Protein AF-A0A102KHX8-F1 (afdb_monomer_lite)

Structure (mmCIF, N/CA/C/O backbone):
data_AF-A0A102KHX8-F1
#
_entry.id   AF-A0A102KHX8-F1
#
loop_
_atom_site.group_PDB
_atom_site.id
_atom_site.type_symbol
_atom_site.label_atom_id
_atom_site.label_alt_id
_atom_site.label_comp_id
_atom_site.label_asym_id
_atom_site.label_entity_id
_atom_site.label_seq_id
_atom_site.pdbx_PDB_ins_code
_atom_site.Cartn_x
_atom_site.Cartn_y
_atom_site.Cartn_z
_atom_site.occupancy
_atom_site.B_iso_or_equiv
_atom_site.auth_seq_id
_atom_site.auth_comp_id
_atom_site.auth_asym_id
_atom_site.auth_atom_id
_atom_site.pdbx_PDB_model_num
ATOM 1 N N . MET A 1 1 ? -1.516 6.566 -12.265 1.00 74.81 1 MET A N 1
ATOM 2 C CA . MET A 1 1 ? -2.035 5.239 -11.870 1.00 74.81 1 MET A CA 1
ATOM 3 C C . MET A 1 1 ? -3.226 5.313 -10.915 1.00 74.81 1 MET A C 1
ATOM 5 O O . MET A 1 1 ? -4.316 4.967 -11.342 1.00 74.81 1 MET A O 1
ATOM 9 N N . ARG A 1 2 ? -3.059 5.792 -9.669 1.00 77.88 2 ARG A N 1
ATOM 10 C CA . ARG A 1 2 ? -4.153 5.922 -8.677 1.00 77.88 2 ARG A CA 1
ATOM 11 C C . ARG A 1 2 ? -5.388 6.647 -9.220 1.00 77.88 2 ARG A C 1
ATOM 13 O O . ARG A 1 2 ? -6.472 6.082 -9.190 1.00 77.88 2 ARG A O 1
ATOM 20 N N . LEU A 1 3 ? -5.196 7.806 -9.855 1.00 76.00 3 LEU A N 1
ATOM 21 C CA . LEU A 1 3 ? -6.277 8.547 -10.519 1.00 76.00 3 LEU A CA 1
ATOM 22 C C . LEU A 1 3 ? -7.029 7.711 -11.571 1.00 76.00 3 LEU A C 1
ATOM 24 O O . LEU A 1 3 ? -8.247 7.797 -11.672 1.00 76.00 3 LEU A O 1
ATOM 28 N N . CYS A 1 4 ? -6.324 6.891 -12.357 1.00 74.50 4 CYS A N 1
ATOM 29 C CA . CYS A 1 4 ? -6.957 6.048 -13.374 1.00 74.50 4 CYS A CA 1
ATOM 30 C C . CYS A 1 4 ? -7.829 4.969 -12.725 1.00 74.50 4 CYS A C 1
ATOM 32 O O . CYS A 1 4 ? -8.946 4.748 -13.178 1.00 74.50 4 CYS A O 1
ATOM 34 N N . LEU A 1 5 ? -7.350 4.351 -11.641 1.00 78.19 5 LEU A N 1
ATOM 35 C CA . LEU A 1 5 ? -8.114 3.356 -10.887 1.00 78.19 5 LEU A CA 1
ATOM 36 C C . LEU A 1 5 ? -9.335 3.980 -10.201 1.00 78.19 5 LEU A C 1
ATOM 38 O O . LEU A 1 5 ? -10.430 3.443 -10.318 1.00 78.19 5 LEU A O 1
ATOM 42 N N . GLN A 1 6 ? -9.184 5.154 -9.584 1.00 79.31 6 GLN A N 1
ATOM 43 C CA . GLN A 1 6 ? -10.293 5.895 -8.966 1.00 79.31 6 GLN A CA 1
ATOM 44 C C . GLN A 1 6 ? -11.368 6.312 -9.981 1.00 79.31 6 GLN A C 1
ATOM 46 O O . GLN A 1 6 ? -12.549 6.356 -9.654 1.00 79.31 6 GLN A O 1
ATOM 51 N N . ARG A 1 7 ? -10.978 6.596 -11.230 1.00 81.31 7 ARG A N 1
ATOM 52 C CA . ARG A 1 7 ? -11.897 6.932 -12.331 1.00 81.31 7 ARG A CA 1
ATOM 53 C C . ARG A 1 7 ? -12.471 5.701 -13.047 1.00 81.31 7 ARG A C 1
ATOM 55 O O . ARG A 1 7 ? -13.205 5.868 -14.017 1.00 81.31 7 ARG A O 1
ATOM 62 N N . GLY A 1 8 ? -12.123 4.486 -12.615 1.00 81.44 8 GLY A 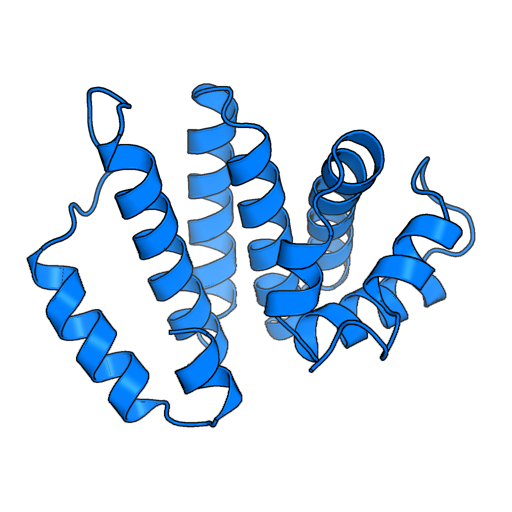N 1
ATOM 63 C CA . GLY A 1 8 ? -12.554 3.237 -13.253 1.00 81.44 8 GLY A CA 1
ATOM 64 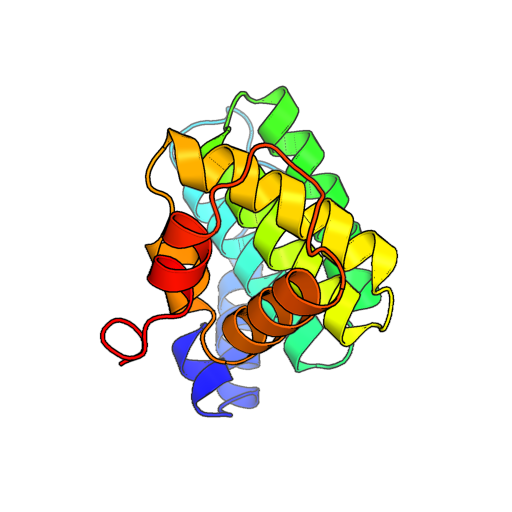C C . GLY A 1 8 ? -11.916 2.971 -14.622 1.00 81.44 8 GLY A C 1
ATOM 65 O O . GLY A 1 8 ? -12.365 2.095 -15.355 1.00 81.44 8 GLY A O 1
ATOM 66 N N . TRP A 1 9 ? -10.860 3.699 -14.994 1.00 87.94 9 TRP A N 1
ATOM 67 C CA . TRP A 1 9 ? -10.164 3.561 -16.279 1.00 87.94 9 TRP A CA 1
ATOM 68 C C . TRP A 1 9 ? -9.174 2.395 -16.262 1.00 87.94 9 TRP A C 1
ATOM 70 O O . TRP A 1 9 ? -7.970 2.582 -16.456 1.00 87.94 9 TRP A O 1
ATOM 80 N N . LEU A 1 10 ? -9.683 1.191 -16.002 1.00 88.06 10 LEU A N 1
ATOM 81 C CA . LEU A 1 10 ? -8.872 -0.002 -15.780 1.00 88.06 10 LEU A CA 1
ATOM 82 C C . LEU A 1 10 ? -7.993 -0.353 -16.988 1.00 88.06 10 LEU A C 1
ATOM 84 O O . LEU A 1 10 ? -6.809 -0.626 -16.810 1.00 88.06 10 LEU A O 1
ATOM 88 N N . GLU A 1 11 ? -8.532 -0.284 -18.206 1.00 88.12 11 GLU A N 1
ATOM 89 C CA . GLU A 1 11 ? -7.772 -0.612 -19.422 1.00 88.12 11 GLU A CA 1
ATOM 90 C C . GLU A 1 11 ? -6.603 0.352 -19.644 1.00 88.12 11 GLU A C 1
ATOM 92 O O . GLU A 1 11 ? -5.464 -0.082 -19.796 1.00 88.12 11 GLU A O 1
ATOM 97 N N . ARG A 1 12 ? -6.826 1.661 -19.485 1.00 87.38 12 ARG A N 1
ATOM 98 C CA . ARG A 1 12 ? -5.748 2.661 -19.541 1.00 87.38 12 ARG A CA 1
ATOM 99 C C . ARG A 1 12 ? -4.683 2.424 -18.466 1.00 87.38 12 ARG A C 1
ATOM 101 O O . ARG A 1 12 ? -3.494 2.650 -18.692 1.00 87.38 12 ARG A O 1
ATOM 108 N N . ALA A 1 13 ? -5.106 1.986 -17.283 1.00 88.00 13 ALA A N 1
ATOM 109 C CA . ALA A 1 13 ? -4.213 1.614 -16.193 1.00 88.00 13 ALA A CA 1
ATOM 110 C C . ALA A 1 13 ? -3.333 0.407 -16.574 1.00 88.00 13 ALA A C 1
ATOM 112 O O . ALA A 1 13 ? -2.123 0.442 -16.344 1.00 88.00 13 ALA A O 1
ATOM 113 N N . LYS A 1 14 ? -3.922 -0.623 -17.197 1.00 88.75 14 LYS A N 1
ATOM 114 C CA . LYS A 1 14 ? -3.204 -1.805 -17.698 1.00 88.75 14 LYS A CA 1
ATOM 115 C C . LYS A 1 14 ? -2.219 -1.445 -18.806 1.00 88.75 14 LYS A C 1
ATOM 117 O O . LYS A 1 14 ? -1.063 -1.838 -18.716 1.00 88.75 14 LYS A O 1
ATOM 122 N N . GLU A 1 15 ? -2.640 -0.661 -19.796 1.00 90.00 15 GLU A N 1
ATOM 123 C CA . GLU A 1 15 ? -1.779 -0.193 -20.892 1.00 90.00 15 GLU A CA 1
ATOM 124 C C . GLU A 1 15 ? -0.579 0.602 -20.368 1.00 90.00 15 GLU A C 1
ATOM 126 O O . GLU A 1 15 ? 0.565 0.345 -20.743 1.00 90.00 15 GLU A O 1
ATOM 131 N N . THR A 1 16 ? -0.826 1.526 -19.434 1.00 87.44 16 THR A N 1
ATOM 132 C CA . THR A 1 16 ? 0.239 2.328 -18.814 1.00 87.44 16 THR A CA 1
ATOM 133 C C . THR A 1 16 ? 1.236 1.435 -18.076 1.00 87.44 16 THR A C 1
ATOM 135 O O . THR A 1 16 ? 2.445 1.629 -18.191 1.00 87.44 16 THR A O 1
ATOM 138 N N . ALA A 1 17 ? 0.751 0.439 -17.331 1.00 89.25 17 ALA A N 1
ATOM 139 C CA . ALA A 1 17 ? 1.630 -0.497 -16.646 1.00 89.25 17 ALA A CA 1
ATOM 140 C C . ALA A 1 17 ? 2.393 -1.408 -17.610 1.00 89.25 17 ALA A C 1
ATOM 142 O O . ALA A 1 17 ? 3.575 -1.638 -17.392 1.00 89.25 17 ALA A O 1
ATOM 143 N N . ALA A 1 18 ? 1.775 -1.877 -18.694 1.00 88.88 18 ALA A N 1
ATOM 144 C CA . ALA A 1 18 ? 2.466 -2.666 -19.710 1.00 88.88 18 ALA A CA 1
ATOM 145 C C . ALA A 1 18 ? 3.629 -1.882 -20.343 1.00 88.88 18 ALA A C 1
ATOM 147 O O . ALA A 1 18 ? 4.723 -2.424 -20.486 1.00 88.88 18 ALA A O 1
ATOM 148 N N . GLY A 1 19 ? 3.430 -0.592 -20.639 1.00 87.81 19 GLY A N 1
ATOM 149 C CA . GLY A 1 19 ? 4.498 0.278 -21.144 1.00 87.81 19 GLY A CA 1
ATOM 150 C C . GLY A 1 19 ? 5.641 0.484 -20.143 1.00 87.81 19 GLY A C 1
ATOM 151 O O . GLY A 1 19 ? 6.807 0.480 -20.528 1.00 87.81 19 GLY A O 1
ATOM 152 N N . LEU A 1 20 ? 5.324 0.617 -18.851 1.00 86.06 20 LEU A N 1
ATOM 153 C CA . LEU A 1 20 ? 6.327 0.764 -17.790 1.00 86.06 20 LEU A CA 1
ATOM 154 C C . LEU A 1 20 ? 7.069 -0.541 -17.479 1.00 86.06 20 LEU A C 1
ATOM 156 O O . LEU A 1 20 ? 8.246 -0.494 -17.136 1.00 86.06 20 LEU A O 1
ATOM 160 N N . ALA A 1 21 ? 6.419 -1.698 -17.622 1.00 87.31 21 ALA A N 1
ATOM 161 C CA . ALA A 1 21 ? 7.018 -2.994 -17.312 1.00 87.31 21 ALA A CA 1
ATOM 162 C C . ALA A 1 21 ? 8.294 -3.262 -18.123 1.00 87.31 21 ALA A C 1
ATOM 164 O O . ALA A 1 21 ? 9.234 -3.844 -17.597 1.00 87.31 21 ALA A O 1
ATOM 165 N N . ALA A 1 22 ? 8.360 -2.777 -19.367 1.00 85.25 22 ALA A N 1
ATOM 166 C CA . ALA A 1 22 ? 9.544 -2.904 -20.217 1.00 85.25 22 ALA A CA 1
ATOM 167 C C . ALA A 1 22 ? 10.752 -2.069 -19.741 1.00 85.25 22 ALA A C 1
ATOM 169 O O . ALA A 1 22 ? 11.869 -2.292 -20.202 1.00 85.25 22 ALA A O 1
ATOM 170 N N . LEU A 1 23 ? 10.537 -1.096 -18.849 1.00 85.94 23 LEU A N 1
ATOM 171 C CA . LEU A 1 23 ? 11.548 -0.135 -18.393 1.00 85.94 23 LEU A CA 1
ATOM 172 C C . LEU A 1 23 ? 12.007 -0.380 -16.951 1.00 85.94 23 LEU A C 1
ATOM 174 O O . LEU A 1 23 ? 12.969 0.241 -16.499 1.00 85.94 23 LEU A O 1
ATOM 178 N N . MET A 1 24 ? 11.313 -1.247 -16.214 1.00 88.19 24 MET A N 1
ATOM 179 C CA . MET A 1 24 ? 11.525 -1.437 -14.783 1.00 88.19 24 MET A CA 1
ATOM 180 C C . MET A 1 24 ? 12.145 -2.806 -14.500 1.00 88.19 24 MET A C 1
ATOM 182 O O . MET A 1 24 ? 11.671 -3.805 -15.041 1.00 88.19 24 MET A O 1
ATOM 186 N N . PRO A 1 25 ? 13.167 -2.897 -13.628 1.00 83.56 25 PRO A N 1
ATOM 187 C CA . PRO A 1 25 ? 13.740 -4.182 -13.271 1.00 83.56 25 PRO A CA 1
ATOM 188 C C . PRO A 1 25 ? 12.747 -4.994 -12.437 1.00 83.56 25 PRO A C 1
ATOM 190 O O . PRO A 1 25 ? 11.989 -4.458 -11.623 1.00 83.56 25 PRO A O 1
ATOM 193 N N . GLU A 1 26 ? 12.794 -6.311 -12.609 1.00 82.31 26 GLU A N 1
ATOM 194 C CA . GLU A 1 26 ? 11.984 -7.244 -11.821 1.00 82.31 26 GLU A CA 1
ATOM 195 C C . GLU A 1 26 ? 12.433 -7.303 -10.357 1.00 82.31 26 GLU A C 1
ATOM 197 O O . GLU A 1 26 ? 11.617 -7.515 -9.463 1.00 82.31 26 GLU A O 1
ATOM 202 N N . GLN A 1 27 ? 13.725 -7.084 -10.110 1.00 82.75 27 GLN A N 1
ATOM 203 C CA . GLN A 1 27 ? 14.343 -7.153 -8.789 1.00 82.75 27 GLN A CA 1
ATOM 204 C C . GLN A 1 27 ? 14.672 -5.758 -8.239 1.00 82.75 27 GLN A C 1
ATOM 206 O O . GLN A 1 27 ? 14.874 -4.826 -9.027 1.00 82.75 27 GLN A O 1
ATOM 211 N N . PRO A 1 28 ? 14.770 -5.609 -6.901 1.00 80.00 28 PRO A N 1
ATOM 212 C CA . PRO A 1 28 ? 15.211 -4.363 -6.291 1.00 80.00 28 PRO A CA 1
ATOM 213 C C . PRO A 1 28 ? 16.570 -3.938 -6.863 1.00 80.00 28 PRO A C 1
ATOM 215 O O . PRO A 1 28 ? 17.484 -4.765 -6.935 1.00 80.00 28 PRO A O 1
ATOM 218 N N . PRO A 1 29 ? 16.743 -2.668 -7.259 1.00 80.81 29 PRO A N 1
ATOM 219 C CA . PRO A 1 29 ? 17.999 -2.226 -7.839 1.00 80.81 29 PRO A CA 1
ATOM 220 C C . PRO A 1 29 ? 19.144 -2.232 -6.820 1.00 80.81 29 PRO A C 1
ATOM 222 O O . PRO A 1 29 ? 18.974 -1.847 -5.660 1.00 80.81 29 PRO A O 1
ATOM 225 N N . ALA A 1 30 ? 20.333 -2.618 -7.289 1.00 76.75 30 ALA A N 1
ATOM 226 C CA . ALA A 1 30 ? 21.587 -2.541 -6.550 1.00 76.75 30 ALA A CA 1
ATOM 227 C C . ALA A 1 30 ? 22.598 -1.669 -7.330 1.00 76.75 30 ALA A C 1
ATOM 229 O O . ALA A 1 30 ? 22.832 -1.944 -8.508 1.00 76.75 30 ALA A O 1
ATOM 230 N N . PRO A 1 31 ? 23.216 -0.643 -6.711 1.00 73.56 31 PRO A N 1
ATOM 231 C CA . PRO A 1 31 ? 23.026 -0.201 -5.329 1.00 73.56 31 PRO A CA 1
ATOM 232 C C . PRO A 1 31 ? 21.666 0.482 -5.104 1.00 73.56 31 PRO A C 1
ATOM 234 O O . PRO A 1 31 ? 21.076 1.062 -6.015 1.00 73.56 31 PRO A O 1
ATOM 237 N N . MET A 1 32 ? 21.191 0.433 -3.859 1.00 69.75 32 MET A N 1
ATOM 238 C CA . MET A 1 32 ? 19.953 1.079 -3.412 1.00 69.75 32 MET A CA 1
ATOM 239 C C . MET A 1 32 ? 20.143 2.605 -3.333 1.00 69.75 32 MET A C 1
ATOM 241 O O . MET A 1 32 ? 20.389 3.159 -2.266 1.00 69.75 32 MET A O 1
ATOM 245 N N . GLY A 1 33 ? 20.109 3.269 -4.491 1.00 72.62 33 GLY A N 1
ATOM 246 C CA . GLY A 1 33 ? 20.203 4.726 -4.644 1.00 72.62 33 GLY A CA 1
ATOM 247 C C . GLY A 1 33 ? 18.882 5.361 -5.093 1.00 72.62 33 GLY A C 1
ATOM 248 O O . GLY A 1 33 ? 17.811 4.798 -4.885 1.00 72.62 33 GLY A O 1
ATOM 249 N N . SER A 1 34 ? 18.950 6.508 -5.776 1.00 70.81 34 SER A N 1
ATOM 250 C CA . SER A 1 34 ? 17.778 7.259 -6.277 1.00 70.81 34 SER A CA 1
ATOM 251 C C . SER A 1 34 ? 16.819 6.438 -7.148 1.00 70.81 34 SER A C 1
ATOM 253 O O . SER A 1 34 ? 15.626 6.717 -7.211 1.00 70.81 34 SER A O 1
ATOM 255 N N . PHE A 1 35 ? 17.315 5.385 -7.796 1.00 80.12 35 PHE A N 1
ATOM 256 C CA . PHE A 1 35 ? 16.492 4.496 -8.610 1.00 80.12 35 PHE A CA 1
ATOM 257 C C . PHE A 1 35 ? 15.540 3.610 -7.784 1.00 80.12 35 PHE A C 1
ATOM 259 O O . PHE A 1 35 ? 14.525 3.142 -8.304 1.00 80.12 35 PHE A O 1
ATOM 266 N N . LEU A 1 36 ? 15.814 3.413 -6.489 1.00 82.94 36 LEU A N 1
ATOM 267 C CA . LEU A 1 36 ? 14.982 2.590 -5.615 1.00 82.94 36 LEU A CA 1
ATOM 268 C C . LEU A 1 36 ? 13.592 3.190 -5.391 1.00 82.94 36 LEU A C 1
ATOM 270 O O . LEU A 1 36 ? 12.622 2.443 -5.340 1.00 82.94 36 LEU A O 1
ATOM 274 N N . GLU A 1 37 ? 13.462 4.514 -5.307 1.00 82.31 37 GLU A N 1
ATOM 275 C CA . GLU A 1 37 ? 12.155 5.170 -5.141 1.00 82.31 37 GLU A CA 1
ATOM 276 C C . GLU A 1 37 ? 11.264 4.988 -6.376 1.00 82.31 37 GLU A C 1
ATOM 278 O O . GLU A 1 37 ? 10.058 4.741 -6.260 1.00 82.31 37 GLU A O 1
ATOM 283 N N . THR A 1 38 ? 11.864 5.050 -7.566 1.00 87.00 38 THR A N 1
ATOM 284 C CA . THR A 1 38 ? 11.185 4.775 -8.839 1.00 87.00 38 THR A CA 1
ATOM 285 C C . THR A 1 38 ? 10.745 3.317 -8.909 1.00 87.00 38 THR A C 1
ATOM 287 O O . THR A 1 38 ? 9.601 3.031 -9.263 1.00 87.00 38 THR A O 1
ATOM 290 N N . TRP A 1 39 ? 11.617 2.390 -8.503 1.00 89.12 39 TRP A N 1
ATOM 291 C CA . TRP A 1 39 ? 11.284 0.970 -8.430 1.00 89.12 39 TRP A CA 1
ATOM 292 C C . TRP A 1 39 ? 10.188 0.669 -7.402 1.00 89.12 39 TRP A C 1
ATOM 294 O O . TRP A 1 39 ? 9.221 -0.013 -7.724 1.00 89.12 39 TRP A O 1
ATOM 304 N N . ALA A 1 40 ? 10.261 1.259 -6.209 1.00 88.69 40 ALA A N 1
ATOM 305 C CA . ALA A 1 40 ? 9.223 1.152 -5.187 1.00 88.69 40 ALA A CA 1
ATOM 306 C C . ALA A 1 40 ? 7.867 1.633 -5.723 1.00 88.69 40 ALA A C 1
ATOM 308 O O . ALA A 1 40 ? 6.854 0.945 -5.602 1.00 88.69 40 ALA A O 1
ATOM 309 N N . SER A 1 41 ? 7.863 2.791 -6.386 1.00 88.00 41 SER A N 1
ATOM 310 C CA . SER A 1 41 ? 6.664 3.353 -7.012 1.00 88.00 41 SER A CA 1
ATOM 311 C C . SER A 1 41 ? 6.092 2.423 -8.085 1.00 88.00 41 SER A C 1
ATOM 313 O O . SER A 1 41 ? 4.873 2.278 -8.182 1.00 88.00 41 SER A O 1
ATOM 315 N N . TRP A 1 42 ? 6.951 1.753 -8.859 1.00 90.56 42 TRP A N 1
ATOM 316 C CA . TRP A 1 42 ? 6.543 0.735 -9.826 1.00 90.56 42 TRP A CA 1
ATOM 317 C C . TRP A 1 42 ? 5.912 -0.496 -9.159 1.00 90.56 42 TRP A C 1
ATOM 319 O O . TRP A 1 42 ? 4.821 -0.912 -9.559 1.00 90.56 42 TRP A O 1
ATOM 329 N N . CYS A 1 43 ? 6.524 -1.040 -8.107 1.00 91.81 43 CYS A N 1
ATOM 330 C CA . CYS A 1 43 ? 5.959 -2.173 -7.373 1.00 91.81 43 CYS A CA 1
ATOM 331 C C . CYS A 1 43 ? 4.574 -1.850 -6.800 1.00 91.81 43 CYS A C 1
ATOM 333 O O . CYS A 1 43 ? 3.655 -2.668 -6.880 1.00 91.81 43 CYS A O 1
ATOM 335 N N . GLU A 1 44 ? 4.377 -0.636 -6.286 1.00 91.38 44 GLU A N 1
ATOM 336 C CA . GLU A 1 44 ? 3.061 -0.217 -5.810 1.00 91.38 44 GLU A CA 1
ATOM 337 C C . GLU A 1 44 ? 2.037 -0.028 -6.937 1.00 91.38 44 GLU A C 1
ATOM 339 O O . GLU A 1 44 ? 0.841 -0.229 -6.724 1.00 91.38 44 GLU A O 1
ATOM 344 N N . VAL A 1 45 ? 2.465 0.397 -8.133 1.00 91.06 45 VAL A N 1
ATOM 345 C CA . VAL A 1 45 ? 1.590 0.441 -9.315 1.00 91.06 45 VAL A CA 1
ATOM 346 C C . VAL A 1 45 ? 1.083 -0.964 -9.621 1.00 91.06 45 VAL A C 1
ATOM 348 O O . VAL A 1 45 ? -0.129 -1.146 -9.745 1.00 91.06 45 VAL A O 1
ATOM 351 N N . GLN A 1 46 ? 1.981 -1.950 -9.671 1.00 92.25 46 GLN A N 1
ATOM 352 C CA . GLN A 1 46 ? 1.622 -3.348 -9.911 1.00 92.25 46 GLN A CA 1
ATOM 353 C C . GLN A 1 46 ? 0.656 -3.877 -8.846 1.00 92.25 46 GLN A C 1
ATOM 355 O O . GLN A 1 46 ? -0.366 -4.463 -9.190 1.00 92.25 46 GLN A O 1
ATOM 360 N N . ALA A 1 47 ? 0.921 -3.605 -7.568 1.00 93.38 47 ALA A N 1
ATOM 361 C CA . ALA A 1 47 ? 0.041 -4.037 -6.490 1.00 93.38 47 ALA A CA 1
ATOM 362 C C . ALA A 1 47 ? -1.360 -3.409 -6.582 1.00 93.38 47 ALA A C 1
ATOM 364 O O . ALA A 1 47 ? -2.358 -4.112 -6.450 1.00 93.38 47 ALA A O 1
ATOM 365 N N . ARG A 1 48 ? -1.466 -2.108 -6.887 1.00 92.62 48 ARG A N 1
ATOM 366 C CA . ARG A 1 48 ? -2.772 -1.452 -7.086 1.00 92.62 48 ARG A CA 1
ATOM 367 C C . ARG A 1 48 ? -3.537 -2.022 -8.287 1.00 92.62 48 ARG A C 1
ATOM 369 O O . ARG A 1 48 ? -4.761 -2.117 -8.231 1.00 92.62 48 ARG A O 1
ATOM 376 N N . LEU A 1 49 ? -2.841 -2.420 -9.354 1.00 93.00 49 LEU A N 1
ATOM 377 C CA . LEU A 1 49 ? -3.442 -3.156 -10.475 1.00 93.00 49 LEU A CA 1
ATOM 378 C C . LEU A 1 49 ? -3.955 -4.523 -10.056 1.00 93.00 49 LEU A C 1
ATOM 380 O O . LEU A 1 49 ? -5.067 -4.889 -10.426 1.00 93.00 49 LEU A O 1
ATOM 384 N N . ASP A 1 50 ? -3.158 -5.274 -9.306 1.00 93.81 50 ASP A N 1
ATOM 385 C CA . ASP A 1 50 ? -3.543 -6.599 -8.836 1.00 93.81 50 ASP A CA 1
ATOM 386 C C . ASP A 1 50 ? -4.786 -6.512 -7.938 1.00 93.81 50 ASP A C 1
ATOM 388 O O . ASP A 1 50 ? -5.761 -7.208 -8.211 1.00 93.81 50 ASP A O 1
ATOM 392 N N . ILE A 1 51 ? -4.839 -5.561 -7.000 1.00 92.44 51 ILE A N 1
ATOM 393 C CA . ILE A 1 51 ? -6.038 -5.279 -6.189 1.00 92.44 51 ILE A CA 1
ATOM 394 C C . ILE A 1 51 ? -7.246 -4.954 -7.083 1.00 92.44 51 ILE A C 1
ATOM 396 O O . ILE A 1 51 ? -8.303 -5.573 -6.962 1.00 92.44 51 ILE A O 1
ATOM 400 N N . ALA A 1 52 ? -7.096 -4.018 -8.026 1.00 90.44 52 ALA A N 1
ATOM 401 C CA . ALA A 1 52 ? -8.193 -3.582 -8.895 1.00 90.44 52 ALA A CA 1
ATOM 402 C C . ALA A 1 52 ? -8.678 -4.660 -9.883 1.00 90.44 52 ALA A C 1
ATOM 404 O O . ALA A 1 52 ? -9.777 -4.552 -10.422 1.00 90.44 52 ALA A O 1
ATOM 405 N N . THR A 1 53 ? -7.866 -5.688 -10.138 1.00 91.06 53 THR A N 1
ATOM 406 C CA . THR A 1 53 ? -8.184 -6.801 -11.048 1.00 91.06 53 THR A CA 1
ATOM 407 C C . THR A 1 53 ? -8.585 -8.080 -10.311 1.00 91.06 53 THR A C 1
ATOM 409 O O . THR A 1 53 ? -8.680 -9.133 -10.937 1.00 91.06 53 THR A O 1
ATOM 412 N N . GLY A 1 54 ? -8.833 -8.006 -8.998 1.00 92.56 54 GLY A N 1
ATOM 413 C CA . GLY A 1 54 ? -9.279 -9.146 -8.190 1.00 92.56 54 GLY A CA 1
ATOM 414 C C . GLY A 1 54 ? -8.169 -10.131 -7.816 1.00 92.56 54 GLY A C 1
ATOM 415 O O . GLY A 1 54 ? -8.454 -11.237 -7.375 1.00 92.56 54 GLY A O 1
ATOM 416 N N . ARG A 1 55 ? -6.900 -9.745 -7.975 1.00 96.12 55 ARG A N 1
ATOM 417 C CA . ARG A 1 55 ? -5.709 -10.534 -7.612 1.00 96.12 55 ARG A CA 1
ATOM 418 C C . ARG A 1 55 ? -5.124 -10.057 -6.281 1.00 96.12 55 ARG A C 1
ATOM 420 O O . ARG A 1 55 ? -3.912 -9.909 -6.138 1.00 96.12 55 ARG A O 1
ATOM 427 N N . SER A 1 56 ? -5.994 -9.773 -5.318 1.00 96.19 56 SER A N 1
ATOM 428 C CA . SER A 1 56 ? -5.625 -9.125 -4.057 1.00 96.19 56 SER A CA 1
ATOM 429 C C . SER A 1 56 ? -4.709 -9.980 -3.179 1.00 96.19 56 SER A C 1
ATOM 431 O O . SER A 1 56 ? -3.783 -9.432 -2.592 1.00 96.19 56 SER A O 1
ATOM 433 N N . ASP A 1 57 ? -4.880 -11.305 -3.159 1.00 96.00 57 ASP A N 1
ATOM 434 C CA . ASP A 1 57 ? -3.982 -12.215 -2.426 1.00 96.00 57 ASP A CA 1
ATOM 435 C C . ASP A 1 57 ? -2.538 -12.105 -2.927 1.00 96.00 57 ASP A C 1
ATOM 437 O O . ASP A 1 57 ? -1.610 -11.837 -2.166 1.00 96.00 57 ASP A O 1
ATOM 441 N N . ARG A 1 58 ? -2.364 -12.179 -4.252 1.00 95.00 58 ARG A N 1
ATOM 442 C CA . ARG A 1 58 ? -1.067 -12.002 -4.917 1.00 95.00 58 ARG A CA 1
ATOM 443 C C . ARG A 1 58 ? -0.461 -10.626 -4.632 1.00 95.00 58 ARG A C 1
ATOM 445 O O . ARG A 1 58 ? 0.755 -10.506 -4.473 1.00 95.00 58 ARG A O 1
ATOM 452 N N . ALA A 1 59 ? -1.287 -9.579 -4.590 1.00 96.75 59 ALA A N 1
ATOM 453 C CA . ALA A 1 59 ? -0.825 -8.246 -4.221 1.00 96.75 59 ALA A CA 1
ATOM 454 C C . ALA A 1 59 ? -0.310 -8.224 -2.774 1.00 96.75 59 ALA A C 1
ATOM 456 O O . ALA A 1 59 ? 0.754 -7.663 -2.519 1.00 96.75 59 ALA A O 1
ATOM 457 N N . ALA A 1 60 ? -1.030 -8.853 -1.842 1.00 97.44 60 ALA A N 1
ATOM 458 C CA . ALA A 1 60 ? -0.655 -8.903 -0.434 1.00 97.44 60 ALA A CA 1
ATOM 459 C C . ALA A 1 60 ? 0.673 -9.643 -0.203 1.00 97.44 60 ALA A C 1
ATOM 461 O O . ALA A 1 60 ? 1.510 -9.146 0.551 1.00 97.44 60 ALA A O 1
ATOM 462 N N . GLU A 1 61 ? 0.889 -10.775 -0.880 1.00 95.31 61 GLU A N 1
ATOM 463 C CA . GLU A 1 61 ? 2.147 -11.539 -0.834 1.00 95.31 61 GLU A CA 1
ATOM 464 C C . GLU A 1 61 ? 3.329 -10.703 -1.335 1.00 95.31 61 GLU A C 1
ATOM 466 O O . GLU A 1 61 ? 4.311 -10.501 -0.620 1.00 95.31 61 GLU A O 1
ATOM 471 N N . ARG A 1 62 ? 3.198 -10.113 -2.530 1.00 93.94 62 ARG A N 1
ATOM 472 C CA . ARG A 1 62 ? 4.240 -9.260 -3.120 1.00 93.94 62 ARG A CA 1
ATOM 473 C C . ARG A 1 62 ? 4.594 -8.074 -2.224 1.00 93.94 62 ARG A C 1
ATOM 475 O O . ARG A 1 62 ? 5.758 -7.694 -2.114 1.00 93.94 62 ARG A O 1
ATOM 482 N N . LEU A 1 63 ? 3.589 -7.446 -1.619 1.00 96.31 63 LEU A N 1
ATOM 483 C CA . LEU A 1 63 ? 3.804 -6.310 -0.726 1.00 96.31 63 LEU A CA 1
ATOM 484 C C . LEU A 1 63 ? 4.469 -6.734 0.586 1.00 96.31 63 LEU A C 1
ATOM 486 O O . LEU A 1 63 ? 5.226 -5.950 1.151 1.00 96.31 63 LEU A O 1
ATOM 490 N N . ASP A 1 64 ? 4.243 -7.958 1.059 1.00 95.75 64 ASP A N 1
ATOM 491 C CA . ASP A 1 64 ? 4.946 -8.485 2.227 1.00 95.75 64 ASP A CA 1
ATOM 492 C C . ASP A 1 64 ? 6.445 -8.660 1.947 1.00 95.75 64 ASP A C 1
ATOM 494 O O . ASP A 1 64 ? 7.286 -8.170 2.701 1.00 95.75 64 ASP A O 1
ATOM 498 N N . GLU A 1 65 ? 6.803 -9.259 0.811 1.00 92.62 65 GLU A N 1
ATOM 499 C CA . GLU A 1 65 ? 8.201 -9.380 0.369 1.00 92.62 65 GLU A CA 1
ATOM 500 C C . GLU A 1 65 ? 8.871 -8.003 0.211 1.00 92.62 65 GLU A C 1
ATOM 502 O O . GLU A 1 65 ? 10.010 -7.769 0.641 1.00 92.62 65 GLU A O 1
ATOM 507 N N . LEU A 1 66 ? 8.135 -7.050 -0.365 1.00 92.25 66 LEU A N 1
ATOM 508 C CA . LEU A 1 66 ? 8.602 -5.683 -0.560 1.00 92.25 66 LEU A CA 1
ATOM 509 C C . LEU A 1 66 ? 8.827 -4.956 0.774 1.00 92.25 66 LEU A C 1
ATOM 511 O O . LEU A 1 66 ? 9.845 -4.281 0.949 1.00 92.25 66 LEU A O 1
ATOM 515 N N . LYS A 1 67 ? 7.925 -5.141 1.746 1.00 94.31 67 LYS A N 1
ATOM 516 C CA . LYS A 1 67 ? 8.058 -4.598 3.104 1.00 94.31 67 LYS A CA 1
ATOM 517 C C . LYS A 1 67 ? 9.358 -5.078 3.750 1.00 94.31 67 LYS A C 1
ATOM 519 O O . LYS A 1 67 ? 10.109 -4.257 4.274 1.00 94.31 67 LYS A O 1
ATOM 524 N N . HIS A 1 68 ? 9.670 -6.374 3.663 1.00 91.94 68 HIS A N 1
ATOM 525 C CA . HIS A 1 68 ? 10.924 -6.929 4.190 1.00 91.94 68 HIS A CA 1
ATOM 526 C C . HIS A 1 68 ? 12.160 -6.330 3.507 1.00 91.94 68 HIS A C 1
ATOM 528 O O . HIS A 1 68 ? 13.165 -6.054 4.169 1.00 91.94 68 HIS A O 1
ATOM 534 N N . THR A 1 69 ? 12.084 -6.079 2.199 1.00 90.12 69 THR A N 1
ATOM 535 C CA . THR A 1 69 ? 13.154 -5.406 1.451 1.00 90.12 69 THR A CA 1
ATOM 536 C C . THR A 1 69 ? 13.414 -3.999 1.999 1.00 90.12 69 THR A C 1
ATOM 538 O O . THR A 1 69 ? 14.556 -3.668 2.326 1.00 90.12 69 THR A O 1
ATOM 541 N N . PHE A 1 70 ? 12.370 -3.186 2.185 1.00 91.62 70 PHE A N 1
ATOM 542 C CA . PHE A 1 70 ? 12.520 -1.833 2.732 1.00 91.62 70 PHE A CA 1
ATOM 543 C C . PHE A 1 70 ? 12.935 -1.814 4.201 1.00 91.62 70 PHE A C 1
ATOM 545 O O . PHE A 1 70 ? 13.744 -0.969 4.589 1.00 91.62 70 PHE A O 1
ATOM 552 N N . ALA A 1 71 ? 12.459 -2.768 5.001 1.00 92.44 71 ALA A N 1
ATOM 553 C CA . ALA A 1 71 ? 12.872 -2.916 6.391 1.00 92.44 71 ALA A CA 1
ATOM 554 C C . ALA A 1 71 ? 14.387 -3.160 6.500 1.00 92.44 71 ALA A C 1
ATOM 556 O O . ALA A 1 71 ? 15.066 -2.481 7.271 1.00 92.44 71 ALA A O 1
ATOM 557 N N . ARG A 1 72 ? 14.936 -4.066 5.676 1.00 90.00 72 ARG A N 1
ATOM 558 C CA . ARG A 1 72 ? 16.383 -4.349 5.612 1.00 90.00 72 ARG A CA 1
ATOM 559 C C . ARG A 1 72 ? 17.203 -3.156 5.123 1.00 90.00 72 ARG A C 1
ATOM 561 O O . ARG A 1 72 ? 18.334 -2.984 5.563 1.00 90.00 72 ARG A O 1
ATOM 568 N N . ALA A 1 73 ? 16.633 -2.340 4.240 1.00 86.88 73 ALA A N 1
ATOM 569 C CA . ALA A 1 73 ? 17.256 -1.121 3.730 1.00 86.88 73 ALA A CA 1
ATOM 570 C C . ALA A 1 73 ? 17.116 0.091 4.677 1.00 86.88 73 ALA A C 1
ATOM 572 O O . ALA A 1 73 ? 17.600 1.173 4.355 1.00 86.88 73 ALA A O 1
ATOM 573 N N . GLY A 1 74 ? 16.432 -0.049 5.821 1.00 90.19 74 GLY A N 1
ATOM 574 C CA . GLY A 1 74 ? 16.183 1.054 6.756 1.00 90.19 74 GLY A CA 1
ATOM 575 C C . GLY A 1 74 ? 15.176 2.099 6.254 1.00 90.19 74 GLY A C 1
ATOM 576 O O . GLY A 1 74 ? 15.058 3.177 6.836 1.00 90.19 74 GLY A O 1
ATOM 577 N N . MET A 1 75 ? 14.421 1.801 5.196 1.00 90.75 75 MET A N 1
ATOM 578 C CA . MET A 1 75 ? 13.522 2.746 4.528 1.00 90.75 75 MET A CA 1
ATOM 579 C C . MET A 1 75 ? 12.137 2.776 5.173 1.00 90.75 75 MET A C 1
ATOM 581 O O . MET A 1 75 ? 11.148 2.321 4.601 1.00 90.75 75 MET A O 1
ATOM 585 N N . LYS A 1 76 ? 12.061 3.341 6.381 1.00 93.88 76 LYS A N 1
ATOM 586 C CA . LYS A 1 76 ? 10.862 3.294 7.237 1.00 93.88 76 LYS A CA 1
ATOM 587 C C . LYS A 1 76 ? 9.599 3.890 6.618 1.00 93.88 76 LYS A C 1
ATOM 589 O O . LYS A 1 76 ? 8.519 3.340 6.805 1.00 93.88 76 LYS A O 1
ATOM 594 N N . TYR A 1 77 ? 9.731 4.961 5.838 1.00 93.44 77 TYR A N 1
ATOM 595 C CA . TYR A 1 77 ? 8.594 5.547 5.129 1.00 93.44 77 TYR A CA 1
ATOM 596 C C . TYR A 1 77 ? 8.014 4.590 4.072 1.00 93.44 77 TYR A C 1
ATOM 598 O O . TYR A 1 77 ? 6.804 4.372 4.027 1.00 93.44 77 TYR A O 1
ATOM 606 N N . LEU A 1 78 ? 8.873 3.979 3.246 1.00 93.19 78 LEU A N 1
ATOM 607 C CA . LEU A 1 78 ? 8.442 3.028 2.215 1.00 93.19 78 LEU A CA 1
ATOM 608 C C . LEU A 1 78 ? 7.911 1.729 2.828 1.00 93.19 78 LEU A C 1
ATOM 610 O O . LEU A 1 78 ? 6.921 1.190 2.339 1.00 93.19 78 LEU A O 1
ATOM 614 N N . GLU A 1 79 ? 8.515 1.263 3.923 1.00 95.56 79 GLU A N 1
ATOM 615 C CA . GLU A 1 79 ? 8.017 0.139 4.722 1.00 95.56 79 GLU A CA 1
ATOM 616 C C . GLU A 1 79 ? 6.569 0.397 5.179 1.00 95.56 79 GLU A C 1
ATOM 618 O O . GLU A 1 79 ? 5.679 -0.398 4.886 1.00 95.56 79 GLU A O 1
ATOM 623 N N . ALA A 1 80 ? 6.302 1.547 5.807 1.00 96.69 80 ALA A N 1
ATOM 624 C CA . ALA A 1 80 ? 4.969 1.907 6.290 1.00 96.69 80 ALA A CA 1
ATOM 625 C C . ALA A 1 80 ? 3.943 2.085 5.160 1.00 96.69 80 ALA A C 1
ATOM 627 O O . ALA A 1 80 ? 2.805 1.625 5.269 1.00 96.69 80 ALA A O 1
ATOM 628 N N . ARG A 1 81 ? 4.339 2.723 4.052 1.00 95.56 81 ARG A N 1
ATOM 629 C CA . ARG A 1 81 ? 3.472 2.889 2.876 1.00 95.56 81 ARG A CA 1
ATOM 630 C C . ARG A 1 81 ? 3.132 1.545 2.224 1.00 95.56 81 ARG A C 1
ATOM 632 O O . ARG A 1 81 ? 1.998 1.341 1.795 1.00 95.56 81 ARG A O 1
ATOM 639 N N . THR A 1 82 ? 4.082 0.613 2.214 1.00 96.56 82 THR A N 1
ATOM 640 C CA . THR A 1 82 ? 3.870 -0.763 1.744 1.00 96.56 82 THR A CA 1
ATOM 641 C C . THR A 1 82 ? 2.914 -1.520 2.666 1.00 96.56 82 THR A C 1
ATOM 643 O O . THR A 1 82 ? 2.002 -2.182 2.173 1.00 96.56 82 THR A O 1
ATOM 646 N N . SER A 1 83 ? 3.047 -1.364 3.989 1.00 97.94 83 SER A N 1
ATOM 647 C CA . SER A 1 83 ? 2.111 -1.938 4.967 1.00 97.94 83 SER A CA 1
ATOM 648 C C . SER A 1 83 ? 0.674 -1.444 4.764 1.00 97.94 83 SER A C 1
ATOM 650 O O . SER A 1 83 ? -0.247 -2.257 4.779 1.00 97.94 83 SER A O 1
ATOM 652 N N . LEU A 1 84 ? 0.472 -0.148 4.485 1.00 97.31 84 LEU A N 1
ATOM 653 C CA . LEU A 1 84 ? -0.851 0.397 4.151 1.00 97.31 84 LEU A CA 1
ATOM 654 C C . LEU A 1 84 ? -1.439 -0.287 2.910 1.00 97.31 84 LEU A C 1
ATOM 656 O O . LEU A 1 84 ? -2.568 -0.773 2.942 1.00 97.31 84 LEU A O 1
ATOM 660 N N . LEU A 1 85 ? -0.675 -0.359 1.818 1.00 97.06 85 LEU A N 1
ATOM 661 C CA . LEU A 1 85 ? -1.172 -0.963 0.583 1.00 97.06 85 LEU A CA 1
ATOM 662 C C . LEU A 1 85 ? -1.453 -2.467 0.756 1.00 97.06 85 LEU A C 1
ATOM 664 O O . LEU A 1 85 ? -2.409 -2.988 0.182 1.00 97.06 85 LEU A O 1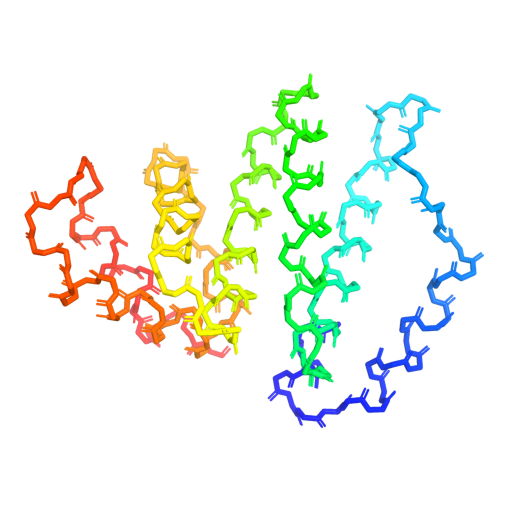
ATOM 668 N N . ARG A 1 86 ? -0.663 -3.154 1.594 1.00 98.25 86 ARG A N 1
ATOM 669 C CA . ARG A 1 86 ? -0.876 -4.563 1.948 1.00 98.25 86 ARG A CA 1
ATOM 670 C C . ARG A 1 86 ? -2.160 -4.742 2.747 1.00 98.25 86 ARG A C 1
ATOM 672 O O . ARG A 1 86 ? -2.902 -5.680 2.480 1.00 98.25 86 ARG A O 1
ATOM 679 N N . ALA A 1 87 ? -2.446 -3.837 3.680 1.00 98.06 87 ALA A N 1
ATOM 680 C CA . ALA A 1 87 ? -3.688 -3.852 4.442 1.00 98.06 87 ALA A CA 1
ATOM 681 C C . ALA A 1 87 ? -4.915 -3.740 3.522 1.00 98.06 87 ALA A C 1
ATOM 683 O O . ALA A 1 87 ? -5.870 -4.495 3.677 1.00 98.06 87 ALA A O 1
ATOM 684 N N . LEU A 1 88 ? -4.858 -2.874 2.504 1.00 97.25 88 LEU A N 1
ATOM 685 C CA . LEU A 1 88 ? -5.921 -2.750 1.499 1.00 97.25 88 LEU A CA 1
ATOM 686 C C . LEU A 1 88 ? -6.091 -4.022 0.659 1.00 97.25 88 LEU A C 1
ATOM 688 O O . LEU A 1 88 ? -7.218 -4.438 0.395 1.00 97.25 88 LEU A O 1
ATOM 692 N N . ALA A 1 89 ? -4.984 -4.647 0.251 1.00 97.88 89 ALA A N 1
ATOM 693 C CA . ALA A 1 89 ? -5.020 -5.913 -0.475 1.00 97.88 89 ALA A CA 1
ATOM 694 C C . ALA A 1 89 ? -5.655 -7.032 0.367 1.00 97.88 89 ALA A C 1
ATOM 696 O O . ALA A 1 89 ? -6.560 -7.718 -0.102 1.00 97.88 89 ALA A O 1
ATOM 697 N N . LEU A 1 90 ? -5.235 -7.170 1.627 1.00 98.19 90 LEU A N 1
ATOM 698 C CA . LEU A 1 90 ? -5.768 -8.164 2.560 1.00 98.19 90 LEU A CA 1
ATOM 699 C C . LEU A 1 90 ? -7.249 -7.931 2.864 1.00 98.19 90 LEU A C 1
ATOM 701 O O . LEU A 1 90 ? -8.018 -8.887 2.902 1.00 98.19 90 LEU A O 1
ATOM 705 N N . GLU A 1 91 ? -7.671 -6.676 3.021 1.00 96.69 91 GLU A N 1
ATOM 706 C CA . GLU A 1 91 ? -9.083 -6.353 3.230 1.00 96.69 91 GLU A CA 1
ATOM 707 C C . GLU A 1 91 ? -9.929 -6.758 2.018 1.00 96.69 91 GLU A C 1
ATOM 709 O O . GLU A 1 91 ? -10.971 -7.391 2.177 1.00 96.69 91 GLU A O 1
ATOM 714 N N . GLN A 1 92 ? -9.452 -6.475 0.801 1.00 95.12 92 GLN A N 1
ATOM 715 C CA . GLN A 1 92 ? -10.127 -6.880 -0.434 1.00 95.12 92 GLN A CA 1
ATOM 716 C C . GLN A 1 92 ? -10.157 -8.409 -0.618 1.00 95.12 92 GLN A C 1
ATOM 718 O O . GLN A 1 92 ? -11.063 -8.930 -1.268 1.00 95.12 92 GLN A O 1
ATOM 723 N N . ALA A 1 93 ? -9.183 -9.121 -0.051 1.00 96.06 93 ALA A N 1
ATOM 724 C CA . ALA A 1 93 ? -9.129 -10.580 0.006 1.00 96.06 93 ALA A CA 1
ATOM 725 C C . ALA A 1 93 ? -9.952 -11.191 1.161 1.00 96.06 93 ALA A C 1
ATOM 727 O O . ALA A 1 93 ? -9.995 -12.408 1.316 1.00 96.06 93 ALA A O 1
ATOM 728 N N . ASN A 1 94 ? -10.633 -10.372 1.969 1.00 95.69 94 ASN A N 1
ATOM 729 C CA . ASN A 1 94 ? -11.356 -10.778 3.180 1.00 95.69 94 ASN A CA 1
ATOM 730 C C . ASN A 1 94 ? -10.472 -11.349 4.312 1.00 95.69 94 ASN A C 1
ATOM 732 O O . ASN A 1 94 ? -10.970 -11.972 5.250 1.00 95.69 94 ASN A O 1
ATOM 736 N N . ALA A 1 95 ? -9.162 -11.100 4.278 1.00 96.19 95 ALA A N 1
ATOM 737 C CA . ALA A 1 95 ? -8.207 -11.485 5.316 1.00 96.19 95 ALA A CA 1
ATOM 738 C C . ALA A 1 95 ? -8.132 -10.421 6.431 1.00 96.19 95 ALA A C 1
ATOM 740 O O . ALA A 1 95 ? -7.081 -9.835 6.695 1.00 96.19 95 ALA A O 1
ATOM 741 N N . HIS A 1 96 ? -9.266 -10.150 7.079 1.00 94.12 96 HIS A N 1
ATOM 742 C CA . HIS A 1 96 ? -9.485 -8.959 7.913 1.00 94.12 96 HIS A CA 1
ATOM 743 C C . HIS A 1 96 ? -8.535 -8.808 9.108 1.00 94.12 96 HIS A C 1
ATOM 745 O O . HIS A 1 96 ? -8.037 -7.716 9.360 1.00 94.12 96 HIS A O 1
ATOM 751 N N . GLU A 1 97 ? -8.223 -9.893 9.817 1.00 93.31 97 GLU A N 1
ATOM 752 C CA . GLU A 1 97 ? -7.270 -9.845 10.938 1.00 93.31 97 GLU A CA 1
ATOM 753 C C . GLU A 1 97 ? -5.861 -9.459 10.465 1.00 93.31 97 GLU A C 1
ATOM 755 O O . GLU A 1 97 ? -5.192 -8.609 11.056 1.00 93.31 97 GLU A O 1
ATOM 760 N N . ALA A 1 98 ? -5.422 -10.033 9.342 1.00 95.81 98 ALA A N 1
ATOM 761 C CA . ALA A 1 98 ? -4.136 -9.700 8.744 1.00 95.81 98 ALA A CA 1
ATOM 762 C C . ALA A 1 98 ? -4.127 -8.268 8.183 1.00 95.81 98 ALA A C 1
ATOM 764 O O . ALA A 1 98 ? -3.100 -7.588 8.258 1.00 95.81 98 ALA A O 1
ATOM 765 N N . ALA A 1 99 ? -5.260 -7.802 7.646 1.00 96.88 99 ALA A N 1
ATOM 766 C CA . ALA A 1 99 ? -5.439 -6.424 7.201 1.00 96.88 99 ALA A CA 1
ATOM 767 C C . ALA A 1 99 ? -5.292 -5.442 8.371 1.00 96.88 99 ALA A C 1
ATOM 769 O O . ALA A 1 99 ? -4.528 -4.484 8.262 1.00 96.88 99 ALA A O 1
ATOM 770 N N . SER A 1 100 ? -5.939 -5.717 9.508 1.00 94.25 100 SER A N 1
ATOM 771 C CA . SER A 1 100 ? -5.820 -4.923 10.736 1.00 94.25 100 SER A CA 1
ATOM 772 C C . SER A 1 100 ? -4.379 -4.855 11.240 1.00 94.25 100 SER A C 1
ATOM 774 O O . SER A 1 100 ? -3.876 -3.763 11.494 1.00 94.25 100 SER A O 1
ATOM 776 N N . ALA A 1 101 ? -3.671 -5.986 11.300 1.00 93.94 101 ALA A N 1
ATOM 777 C CA . ALA A 1 101 ? -2.267 -6.006 11.711 1.00 93.94 101 ALA A CA 1
ATOM 778 C C . ALA A 1 101 ? -1.367 -5.175 10.772 1.00 93.94 101 ALA A C 1
ATOM 780 O O . ALA A 1 101 ? -0.533 -4.391 11.224 1.00 93.94 101 ALA A O 1
ATOM 781 N N . ALA A 1 102 ? -1.561 -5.294 9.454 1.00 96.56 102 ALA A N 1
ATOM 782 C CA . ALA A 1 102 ? -0.814 -4.503 8.475 1.00 96.56 102 ALA A CA 1
ATOM 783 C C . ALA A 1 102 ? -1.144 -3.000 8.559 1.00 96.56 102 ALA A C 1
ATOM 785 O O . ALA A 1 102 ? -0.263 -2.154 8.384 1.00 96.56 102 ALA A O 1
ATOM 786 N N . LEU A 1 103 ? -2.400 -2.658 8.853 1.00 96.25 103 LEU A N 1
ATOM 787 C CA . LEU A 1 103 ? -2.830 -1.279 9.055 1.00 96.25 103 LEU A CA 1
ATOM 788 C C . LEU A 1 103 ? -2.189 -0.670 10.308 1.00 96.25 103 LEU A C 1
ATOM 790 O O . LEU A 1 103 ? -1.727 0.468 10.260 1.00 96.25 103 LEU A O 1
ATOM 794 N N . GLU A 1 104 ? -2.112 -1.422 11.405 1.00 94.00 104 GLU A N 1
ATOM 795 C CA . GLU A 1 104 ? -1.465 -0.983 12.646 1.00 94.00 104 GLU A CA 1
ATOM 796 C C . GLU A 1 104 ? 0.020 -0.664 12.447 1.00 94.00 104 GLU A C 1
ATOM 798 O O . GLU A 1 104 ? 0.505 0.346 12.967 1.00 94.00 104 GLU A O 1
ATOM 803 N N . ASP A 1 105 ? 0.735 -1.464 11.652 1.00 94.06 105 ASP A N 1
ATOM 804 C CA . ASP A 1 105 ? 2.126 -1.182 11.280 1.00 94.06 105 ASP A CA 1
ATOM 805 C C . ASP A 1 105 ? 2.256 0.169 10.560 1.00 94.06 105 ASP A C 1
ATOM 807 O O . ASP A 1 105 ? 3.138 0.974 10.879 1.00 94.06 105 ASP A O 1
ATOM 811 N N . ALA A 1 106 ? 1.359 0.447 9.608 1.00 96.00 106 ALA A N 1
ATOM 812 C CA . ALA A 1 106 ? 1.347 1.712 8.880 1.00 96.00 106 ALA A CA 1
ATOM 813 C C . ALA A 1 106 ? 0.990 2.895 9.796 1.00 96.00 106 ALA A C 1
ATOM 815 O O . ALA A 1 106 ? 1.654 3.934 9.757 1.00 96.00 106 ALA A O 1
ATOM 816 N N . LEU A 1 107 ? -0.033 2.738 10.642 1.00 94.00 107 LEU A N 1
ATOM 817 C CA . LEU A 1 107 ? -0.514 3.770 11.563 1.00 94.00 107 LEU A CA 1
ATOM 818 C C . LEU A 1 107 ? 0.525 4.135 12.625 1.00 94.00 107 LEU A C 1
ATOM 820 O O . LEU A 1 107 ? 0.696 5.318 12.919 1.00 94.00 107 LEU A O 1
ATOM 824 N N . ARG A 1 108 ? 1.262 3.153 13.157 1.00 92.44 108 ARG A N 1
ATOM 825 C CA . ARG A 1 108 ? 2.332 3.384 14.140 1.00 92.44 108 ARG A CA 1
ATOM 826 C C . ARG A 1 108 ? 3.405 4.321 13.592 1.00 92.44 108 ARG A C 1
ATOM 828 O O . ARG A 1 108 ? 3.817 5.254 14.274 1.00 92.44 108 ARG A O 1
ATOM 835 N N . TYR A 1 109 ? 3.836 4.104 12.350 1.00 94.50 109 TYR A N 1
ATOM 836 C CA . TYR A 1 109 ? 4.771 5.014 11.694 1.00 94.50 109 TYR A CA 1
ATOM 837 C C . TYR A 1 109 ? 4.123 6.372 11.403 1.00 94.50 109 TYR A C 1
ATOM 839 O O . TYR A 1 109 ? 4.722 7.417 11.668 1.00 94.50 109 TYR A O 1
ATOM 847 N N . ALA A 1 110 ? 2.897 6.363 10.873 1.00 93.44 110 ALA A N 1
ATOM 848 C CA . ALA A 1 110 ? 2.205 7.562 10.424 1.00 93.44 110 ALA A CA 1
ATOM 849 C C . ALA A 1 110 ? 1.942 8.560 11.553 1.00 93.44 110 ALA A C 1
ATOM 851 O O . ALA A 1 110 ? 2.159 9.756 11.359 1.00 93.44 110 ALA A O 1
ATOM 852 N N . GLN A 1 111 ? 1.550 8.070 12.728 1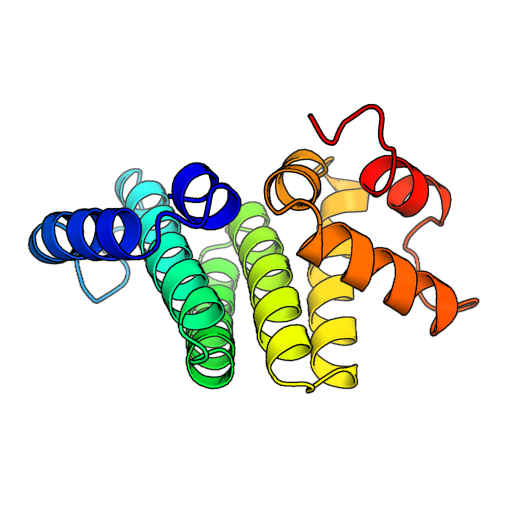.00 90.38 111 GLN A N 1
ATOM 853 C CA . GLN A 1 111 ? 1.301 8.887 13.910 1.00 90.38 111 GLN A CA 1
ATOM 854 C C . GLN A 1 111 ? 2.559 9.637 14.363 1.00 90.38 111 GLN A C 1
ATOM 856 O O . GLN A 1 111 ? 2.484 10.816 14.699 1.00 90.38 111 GLN A O 1
ATOM 861 N N . SER A 1 112 ? 3.718 8.974 14.369 1.00 90.12 112 SER A N 1
ATOM 862 C CA . SER A 1 112 ? 4.971 9.582 14.830 1.00 90.12 112 SER A CA 1
ATOM 863 C C . SER A 1 112 ? 5.658 10.457 13.776 1.00 90.12 112 SER A C 1
ATOM 865 O O . SER A 1 112 ? 6.460 11.308 14.145 1.00 90.12 112 SER A O 1
ATOM 867 N N . ASN A 1 113 ? 5.374 10.253 12.483 1.00 91.56 113 ASN A N 1
ATOM 868 C CA . ASN A 1 113 ? 6.139 10.860 11.381 1.00 91.56 113 ASN A CA 1
ATOM 869 C C . ASN A 1 113 ? 5.296 11.690 10.393 1.00 91.56 113 ASN A C 1
ATOM 871 O O . ASN A 1 113 ? 5.845 12.238 9.442 1.00 91.56 113 ASN A O 1
ATOM 875 N N . GLY A 1 114 ? 3.976 11.791 10.577 1.00 88.19 114 GLY A N 1
ATOM 876 C CA . GLY A 1 114 ? 3.111 12.636 9.745 1.00 88.19 114 GLY A CA 1
ATOM 877 C C . GLY A 1 114 ? 2.778 12.069 8.356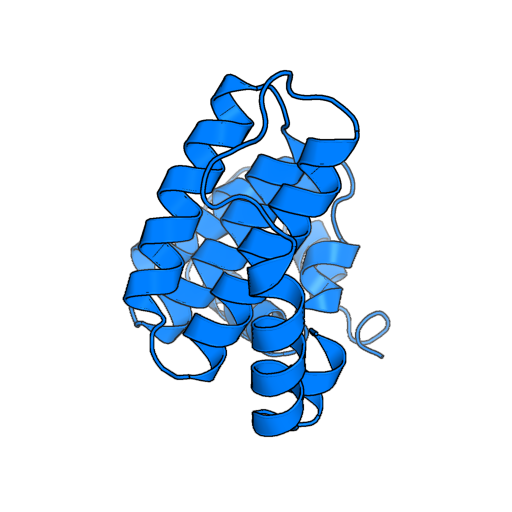 1.00 88.19 114 GLY A C 1
ATOM 878 O O . GLY A 1 114 ? 2.616 12.828 7.403 1.00 88.19 114 GLY A O 1
ATOM 879 N N . MET A 1 115 ? 2.640 10.746 8.212 1.00 92.62 115 MET A N 1
ATOM 880 C CA . MET A 1 115 ? 2.294 10.091 6.934 1.00 92.62 115 MET A CA 1
ATOM 881 C C . MET A 1 115 ? 0.774 10.088 6.673 1.00 92.62 115 MET A C 1
ATOM 883 O O . MET A 1 115 ? 0.171 9.028 6.579 1.00 92.62 115 MET A O 1
ATOM 887 N N . ILE A 1 116 ? 0.126 11.252 6.579 1.00 90.50 116 ILE A N 1
ATOM 888 C CA . ILE A 1 116 ? -1.341 11.336 6.389 1.00 90.50 116 ILE A CA 1
ATOM 889 C C . ILE A 1 116 ? -1.736 11.211 4.912 1.00 90.50 116 ILE A C 1
ATOM 891 O O . ILE A 1 116 ? -2.672 10.484 4.580 1.00 90.50 116 ILE A O 1
ATOM 895 N N . SER A 1 117 ? -1.007 11.883 4.014 1.00 89.50 117 SER A N 1
ATOM 896 C CA . SER A 1 117 ? -1.334 11.936 2.581 1.00 89.50 117 SER A CA 1
ATOM 897 C C . SER A 1 117 ? -1.406 10.553 1.939 1.00 89.50 117 SER A C 1
ATOM 899 O O . SER A 1 117 ? -2.307 10.303 1.151 1.00 89.50 117 SER A O 1
ATOM 901 N N . SER A 1 118 ? -0.538 9.619 2.340 1.00 91.50 118 SER A N 1
ATOM 902 C CA . SER A 1 118 ? -0.565 8.243 1.832 1.00 91.50 118 SER A CA 1
ATOM 903 C C . SER A 1 118 ? -1.905 7.538 2.079 1.00 91.50 118 SER A C 1
ATOM 905 O O . SER A 1 118 ? -2.321 6.759 1.235 1.00 91.50 118 SER A O 1
ATOM 907 N N . PHE A 1 119 ? -2.591 7.802 3.198 1.00 93.12 119 PHE A N 1
ATOM 908 C CA . PHE A 1 119 ? -3.911 7.216 3.479 1.00 93.12 119 PHE A CA 1
ATOM 909 C C . PHE A 1 119 ? -5.012 7.901 2.678 1.00 93.12 119 PHE A C 1
ATOM 911 O O . PHE A 1 119 ? -5.906 7.226 2.170 1.00 93.12 119 PHE A O 1
ATOM 918 N N . VAL A 1 120 ? -4.938 9.228 2.571 1.00 89.50 120 VAL A N 1
ATOM 919 C CA . VAL A 1 120 ? -5.910 10.055 1.847 1.00 89.50 120 VAL A CA 1
ATOM 920 C C . VAL A 1 120 ? -5.872 9.753 0.349 1.00 89.50 120 VAL A C 1
ATOM 922 O O . VAL A 1 120 ? -6.920 9.594 -0.271 1.00 89.50 120 VAL A O 1
ATOM 925 N N . ASP A 1 121 ? -4.677 9.599 -0.219 1.00 88.69 121 ASP A N 1
ATOM 926 C CA . ASP A 1 121 ? -4.464 9.326 -1.640 1.00 88.69 121 ASP A CA 1
ATOM 927 C C . ASP A 1 121 ? -5.075 7.993 -2.103 1.00 88.69 121 ASP A C 1
ATOM 929 O O . ASP A 1 121 ? -5.392 7.839 -3.286 1.00 88.69 121 ASP A O 1
ATOM 933 N N . GLU A 1 122 ? -5.212 7.012 -1.206 1.00 89.38 122 GLU A N 1
ATOM 934 C CA . GLU A 1 122 ? -5.889 5.746 -1.514 1.00 89.38 122 GLU A CA 1
ATOM 935 C C . GLU A 1 122 ? -7.418 5.907 -1.539 1.00 89.38 122 GLU A C 1
ATOM 937 O O . GLU A 1 122 ? -8.107 5.131 -2.200 1.00 89.38 122 GLU A O 1
ATOM 942 N N . GLY A 1 123 ? -7.953 6.950 -0.899 1.00 89.75 123 GLY A N 1
ATOM 943 C CA . GLY A 1 123 ? -9.362 7.329 -0.950 1.00 89.75 123 GLY A CA 1
ATOM 944 C C . GLY A 1 123 ? -10.285 6.366 -0.202 1.00 89.75 123 GLY A C 1
ATOM 945 O O . GLY A 1 123 ? -9.973 5.877 0.883 1.00 89.75 123 GLY A O 1
ATOM 946 N N . GLU A 1 124 ? -11.449 6.097 -0.793 1.00 89.00 124 GLU A N 1
ATOM 947 C CA . GLU A 1 124 ? -12.542 5.353 -0.156 1.00 89.00 124 GLU A CA 1
ATOM 948 C C . GLU A 1 124 ? -12.138 3.972 0.422 1.00 89.00 124 GLU A C 1
ATOM 950 O O . GLU A 1 124 ? -12.537 3.675 1.548 1.00 89.00 124 GLU A O 1
ATOM 955 N N . PRO A 1 125 ? -11.328 3.119 -0.245 1.00 91.25 125 PRO A N 1
ATOM 956 C CA . PRO A 1 125 ? -10.852 1.867 0.355 1.00 91.25 125 PRO A CA 1
ATOM 957 C C . PRO A 1 125 ? -10.126 2.053 1.696 1.00 91.25 125 PRO A C 1
ATOM 959 O O . PRO A 1 125 ? -10.368 1.294 2.634 1.00 91.25 125 PRO A O 1
ATOM 962 N N . SER A 1 126 ? -9.281 3.082 1.801 1.00 93.50 126 SER A N 1
ATOM 963 C CA . SER A 1 126 ? -8.547 3.424 3.026 1.00 93.50 126 SER A CA 1
ATOM 964 C C . SER A 1 126 ? -9.486 3.932 4.115 1.00 93.50 126 SER A C 1
ATOM 966 O O . SER A 1 126 ? -9.422 3.462 5.250 1.00 93.50 126 SER A O 1
ATOM 968 N N . LEU A 1 127 ? -10.437 4.801 3.756 1.00 91.44 127 LEU A N 1
ATOM 969 C CA . LEU A 1 127 ? -11.450 5.301 4.686 1.00 91.44 127 LEU A CA 1
ATOM 970 C C . LEU A 1 127 ? -12.306 4.168 5.272 1.00 91.44 127 LEU A C 1
ATOM 972 O O . LEU A 1 127 ? -12.524 4.123 6.486 1.00 91.44 127 LEU A O 1
ATOM 976 N N . ARG A 1 128 ? -12.768 3.228 4.436 1.00 91.69 128 ARG A N 1
ATOM 977 C CA . ARG A 1 128 ? -13.549 2.071 4.900 1.00 91.69 128 ARG A CA 1
ATOM 978 C C . ARG A 1 128 ? -12.747 1.190 5.848 1.00 91.69 128 ARG A C 1
ATOM 980 O O . ARG A 1 128 ? -13.268 0.812 6.897 1.00 91.69 128 ARG A O 1
ATOM 987 N N . LEU A 1 129 ? -11.493 0.898 5.499 1.00 94.12 129 LEU A N 1
ATOM 988 C CA . LEU A 1 129 ? -10.609 0.078 6.322 1.00 94.12 129 LEU A CA 1
ATOM 989 C C . LEU A 1 129 ? -10.345 0.737 7.686 1.00 94.12 129 LEU A C 1
ATOM 991 O O . LEU A 1 129 ? -10.515 0.093 8.719 1.00 94.12 129 LEU A O 1
ATOM 995 N N . LEU A 1 130 ? -10.020 2.034 7.706 1.00 92.44 130 LEU A N 1
ATOM 996 C CA . LEU A 1 130 ? -9.834 2.800 8.943 1.00 92.44 130 LEU A CA 1
ATOM 997 C C . LEU A 1 130 ? -11.110 2.826 9.789 1.00 92.44 130 LEU A C 1
ATOM 999 O O . LEU A 1 130 ? -11.050 2.579 10.991 1.00 92.44 130 LEU A O 1
ATOM 1003 N N . THR A 1 131 ? -12.271 3.069 9.176 1.00 90.50 131 THR A N 1
ATOM 1004 C CA . THR A 1 131 ? -13.569 3.100 9.875 1.00 90.50 131 THR A CA 1
ATOM 1005 C C . THR A 1 131 ? -13.894 1.757 10.521 1.00 90.50 131 THR A C 1
ATOM 1007 O O . THR A 1 131 ? -14.382 1.708 11.652 1.00 90.50 131 THR A O 1
ATOM 1010 N N . ARG A 1 132 ? -13.620 0.659 9.812 1.00 89.50 132 ARG A N 1
ATOM 1011 C CA . ARG A 1 132 ? -13.811 -0.693 10.329 1.00 89.50 132 ARG A CA 1
ATOM 1012 C C . ARG A 1 132 ? -12.862 -0.989 11.483 1.00 89.50 132 ARG A C 1
ATOM 1014 O O . ARG A 1 132 ? -13.330 -1.335 12.560 1.00 89.50 132 ARG A O 1
ATOM 1021 N N . TRP A 1 133 ? -11.560 -0.791 11.290 1.00 90.19 133 TRP A N 1
ATOM 1022 C CA . TRP A 1 133 ? -10.560 -1.017 12.336 1.00 90.19 133 TRP A CA 1
ATOM 1023 C C . TRP A 1 133 ? -10.893 -0.228 13.611 1.00 90.19 133 TRP A C 1
ATOM 1025 O O . TRP A 1 133 ? -10.851 -0.745 14.719 1.00 90.19 133 TRP A O 1
ATOM 1035 N N . THR A 1 134 ? -11.349 1.010 13.446 1.00 87.00 134 THR A N 1
ATOM 1036 C CA . THR A 1 134 ? -11.773 1.911 14.525 1.00 87.00 134 THR A CA 1
ATOM 1037 C C . THR A 1 134 ? -13.001 1.407 15.301 1.00 87.00 134 THR A C 1
ATOM 1039 O O . THR A 1 134 ? -13.166 1.727 16.485 1.00 87.00 134 THR A O 1
ATOM 1042 N N . ARG A 1 135 ? -13.883 0.645 14.643 1.00 85.75 135 ARG A N 1
ATOM 1043 C CA . ARG A 1 135 ? -15.058 0.000 15.247 1.00 85.75 135 ARG A CA 1
ATOM 1044 C C . ARG A 1 135 ? -14.677 -1.283 15.979 1.00 85.75 135 ARG A C 1
ATOM 1046 O O . ARG A 1 135 ? -15.156 -1.498 17.088 1.00 85.75 135 ARG A O 1
ATOM 1053 N N . ASP A 1 136 ? -13.832 -2.096 15.357 1.00 83.94 136 ASP A N 1
ATOM 1054 C CA . ASP A 1 136 ? -13.473 -3.435 15.832 1.00 83.94 136 ASP A CA 1
ATOM 1055 C C . ASP A 1 136 ? -12.407 -3.380 16.945 1.00 83.94 136 ASP A C 1
ATOM 1057 O O . ASP A 1 136 ? -12.295 -4.297 17.760 1.00 83.94 136 ASP A O 1
ATOM 1061 N N . THR A 1 137 ? -11.684 -2.259 17.044 1.00 71.88 137 THR A N 1
ATOM 1062 C CA . THR A 1 137 ? -10.557 -2.069 17.964 1.00 71.88 137 THR A CA 1
ATOM 1063 C C . THR A 1 137 ?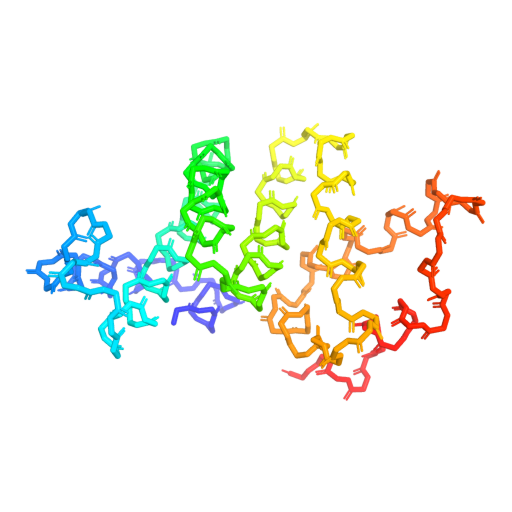 -10.747 -0.840 18.872 1.00 71.88 137 THR A C 1
ATOM 1065 O O . THR A 1 137 ? -9.996 0.132 18.776 1.00 71.88 137 THR A O 1
ATOM 1068 N N . PRO A 1 138 ? -11.747 -0.825 19.777 1.00 60.19 138 PRO A N 1
ATOM 1069 C CA . PRO A 1 138 ? -12.022 0.342 20.620 1.00 60.19 138 PRO A CA 1
ATOM 1070 C C . PRO A 1 138 ? -10.947 0.613 21.688 1.00 60.19 138 PRO A C 1
ATOM 1072 O O . PRO A 1 138 ? -10.887 1.732 22.189 1.00 60.19 138 PRO A O 1
ATOM 1075 N N . ASP A 1 139 ? -10.108 -0.378 22.018 1.00 59.59 139 ASP A N 1
ATOM 1076 C CA . ASP A 1 139 ? -9.216 -0.342 23.191 1.00 59.59 139 ASP A CA 1
ATOM 1077 C C . ASP A 1 139 ? -7.775 -0.827 22.915 1.00 59.59 139 ASP A C 1
ATOM 1079 O O . ASP A 1 139 ? -6.977 -0.981 23.839 1.00 59.59 139 ASP A O 1
ATOM 1083 N N . ARG A 1 140 ? -7.401 -1.100 21.651 1.00 53.50 140 ARG A N 1
ATOM 1084 C CA . ARG A 1 140 ? -6.019 -1.505 21.325 1.00 53.50 140 ARG A CA 1
ATOM 1085 C C . ARG A 1 140 ? -5.234 -0.411 20.610 1.00 53.50 140 ARG A C 1
ATOM 1087 O O . ARG A 1 140 ? -5.662 0.147 19.607 1.00 53.50 140 ARG A O 1
ATOM 1094 N N . ALA A 1 141 ? -4.008 -0.282 21.111 1.00 54.47 141 ALA A N 1
ATOM 1095 C CA . ALA A 1 141 ? -2.821 0.327 20.535 1.00 54.47 141 ALA A CA 1
ATOM 1096 C C . ALA A 1 141 ? -2.620 1.824 20.797 1.00 54.47 141 ALA A C 1
ATOM 1098 O O . ALA A 1 141 ? -3.523 2.645 20.750 1.00 54.47 141 ALA A O 1
ATOM 1099 N N . SER A 1 142 ? -1.350 2.162 21.010 1.00 61.50 142 SER A N 1
ATOM 1100 C CA . SER A 1 142 ? -0.735 3.489 21.151 1.00 61.50 142 SER A CA 1
ATOM 1101 C C . SER A 1 142 ? -1.091 4.524 20.066 1.00 61.50 142 SER A C 1
ATOM 1103 O O . SER A 1 142 ? -0.594 5.651 20.107 1.00 61.50 142 SER A O 1
ATOM 1105 N N . ILE A 1 143 ? -1.924 4.149 19.093 1.00 72.06 143 ILE A N 1
ATOM 1106 C CA . ILE A 1 143 ? -2.406 4.976 17.996 1.00 72.06 143 ILE A CA 1
ATOM 1107 C C . ILE A 1 143 ? -3.545 5.850 18.522 1.00 72.06 143 ILE A C 1
ATOM 1109 O O . ILE A 1 143 ? -4.616 5.378 18.892 1.00 72.06 143 ILE A O 1
ATOM 1113 N N . GLN A 1 144 ? -3.312 7.158 18.559 1.00 70.25 144 GLN A N 1
ATOM 1114 C CA . GLN A 1 144 ? -4.295 8.117 19.047 1.00 70.25 144 GLN A CA 1
ATOM 1115 C C . GLN A 1 144 ? -5.510 8.158 18.118 1.00 70.25 144 GLN A C 1
ATOM 1117 O O . GLN A 1 144 ? -5.372 8.415 16.922 1.00 70.25 144 GLN A O 1
ATOM 1122 N N . ARG A 1 145 ? -6.711 8.009 18.690 1.00 73.00 145 ARG A N 1
ATOM 1123 C CA . ARG A 1 145 ? -7.996 8.141 17.980 1.00 73.00 145 ARG A CA 1
ATOM 1124 C C . ARG A 1 145 ? -8.073 9.425 17.145 1.00 73.00 145 ARG A C 1
ATOM 1126 O O . ARG A 1 145 ? -8.448 9.377 15.983 1.00 73.00 145 ARG A O 1
ATOM 1133 N N . ALA A 1 146 ? -7.584 10.536 17.699 1.00 70.38 146 ALA A N 1
ATOM 1134 C CA . ALA A 1 146 ? -7.526 11.830 17.020 1.00 70.38 146 ALA A CA 1
ATOM 1135 C C . ALA A 1 146 ? -6.693 11.816 15.722 1.00 70.38 146 ALA A C 1
ATOM 1137 O O . ALA A 1 146 ? -7.011 12.538 14.780 1.00 70.38 146 ALA A O 1
ATOM 1138 N N . PHE A 1 147 ? -5.637 10.997 15.651 1.00 75.50 147 PHE A N 1
ATOM 1139 C CA . PHE A 1 147 ? -4.849 10.839 14.427 1.00 75.50 147 PHE A CA 1
ATOM 1140 C C . PHE A 1 147 ? -5.644 10.097 13.346 1.00 75.50 147 PHE A C 1
ATOM 1142 O O . PHE A 1 147 ? -5.604 10.481 12.180 1.00 75.50 147 PHE A O 1
ATOM 1149 N N . VAL A 1 148 ? -6.412 9.077 13.735 1.00 75.31 148 VAL A N 1
ATOM 1150 C CA . VAL A 1 148 ? -7.288 8.336 12.815 1.00 75.31 148 VAL A CA 1
ATOM 1151 C C . VAL A 1 148 ? -8.458 9.202 12.340 1.00 75.31 148 VAL A C 1
ATOM 1153 O O . VAL A 1 148 ? -8.809 9.191 11.166 1.00 75.31 148 VAL A O 1
ATOM 1156 N N . ASP A 1 149 ? -9.025 10.032 13.212 1.00 77.75 149 ASP A N 1
ATOM 1157 C CA . ASP A 1 149 ? -10.087 10.965 12.817 1.00 77.75 149 ASP A CA 1
ATOM 1158 C C . ASP A 1 149 ? -9.580 12.009 11.804 1.00 77.75 149 ASP A C 1
ATOM 1160 O O . ASP A 1 149 ? -10.302 12.407 10.887 1.00 77.75 149 ASP A O 1
ATOM 1164 N N . LEU A 1 150 ? -8.312 12.421 11.924 1.00 75.00 150 LEU A N 1
ATOM 1165 C CA . LEU A 1 150 ? -7.660 13.311 10.966 1.00 75.00 150 LEU A CA 1
ATOM 1166 C C . LEU A 1 150 ? -7.482 12.649 9.593 1.00 75.00 150 LEU A C 1
ATOM 1168 O O . LEU A 1 150 ? -7.757 13.294 8.581 1.00 75.00 150 LEU A O 1
ATOM 1172 N N . THR A 1 151 ? -7.061 11.380 9.542 1.00 73.56 151 THR A N 1
ATOM 1173 C CA . THR A 1 151 ? -6.917 10.641 8.273 1.00 73.56 151 THR A CA 1
ATOM 1174 C C . THR A 1 151 ? -8.268 10.344 7.619 1.00 73.56 151 THR A C 1
ATOM 1176 O O . THR A 1 151 ? -8.349 10.301 6.394 1.00 73.56 151 THR A O 1
ATOM 1179 N N . CYS A 1 152 ? -9.334 10.213 8.412 1.00 69.81 152 CYS A N 1
ATOM 1180 C CA . CYS A 1 152 ? -10.704 10.014 7.937 1.00 69.81 152 CYS A CA 1
ATOM 1181 C C . CYS A 1 152 ? -11.434 11.315 7.540 1.00 69.81 152 CYS A C 1
ATOM 1183 O O . CYS A 1 152 ? -12.565 11.260 7.054 1.00 69.81 152 CYS A O 1
ATOM 1185 N N . SER A 1 153 ? -10.842 12.495 7.762 1.00 70.19 153 SER A N 1
ATOM 1186 C CA . SER A 1 153 ? -11.550 13.767 7.592 1.00 70.19 153 SER A CA 1
ATOM 1187 C C . SER A 1 153 ? -11.894 14.062 6.119 1.00 70.19 153 SER A C 1
ATOM 1189 O O . SER A 1 153 ? -10.992 14.173 5.281 1.00 70.19 153 SER A O 1
ATOM 1191 N N . PRO A 1 154 ? -13.174 14.330 5.781 1.00 53.94 154 PRO A N 1
ATOM 1192 C CA . PRO A 1 154 ? -13.608 14.613 4.409 1.00 53.94 154 PRO A CA 1
ATOM 1193 C C . PRO A 1 154 ? -13.049 15.928 3.845 1.00 53.94 154 PRO A C 1
ATOM 1195 O O . PRO A 1 154 ? -13.177 16.198 2.656 1.00 53.94 154 PRO A O 1
ATOM 1198 N N . ARG A 1 155 ? -12.401 16.766 4.668 1.00 53.31 155 ARG A N 1
ATOM 1199 C CA . ARG A 1 155 ? -11.709 17.973 4.186 1.00 53.31 155 ARG A CA 1
ATOM 1200 C C . ARG A 1 155 ? -10.451 17.659 3.369 1.00 53.31 155 ARG A C 1
ATOM 1202 O O . ARG A 1 155 ? -9.993 18.542 2.646 1.00 53.31 155 ARG A O 1
ATOM 1209 N N . LEU A 1 156 ? -9.911 16.444 3.487 1.00 51.34 156 LEU A N 1
ATOM 1210 C CA . LEU A 1 156 ? -8.687 16.008 2.811 1.00 51.34 156 LEU A CA 1
ATOM 1211 C C . LEU A 1 156 ? -8.954 15.074 1.620 1.00 51.34 156 LEU A C 1
ATOM 1213 O O . LEU A 1 156 ? -8.125 15.007 0.721 1.00 51.34 156 LEU A O 1
ATOM 1217 N N . VAL A 1 157 ? -10.113 14.411 1.569 1.00 47.41 157 VAL A N 1
ATOM 1218 C CA . VAL A 1 157 ? -10.530 13.561 0.442 1.00 47.41 157 VAL A CA 1
ATOM 1219 C C . VAL A 1 157 ? -11.169 14.454 -0.632 1.00 47.41 157 VAL A C 1
ATOM 1221 O O . VAL A 1 157 ? -12.362 14.744 -0.571 1.00 47.41 157 VAL A O 1
ATOM 1224 N N . ARG A 1 158 ? -10.368 14.972 -1.569 1.00 40.97 158 ARG A N 1
ATOM 1225 C CA . ARG A 1 158 ? -10.833 15.757 -2.729 1.00 40.97 158 ARG A CA 1
ATOM 1226 C C . ARG A 1 158 ? -10.558 15.041 -4.041 1.00 40.97 158 ARG A C 1
ATOM 1228 O O . ARG A 1 158 ? -9.445 14.493 -4.178 1.00 40.97 158 ARG A O 1
#

Organism: NCBI:txid101571

Sequence (158 aa):
MRLCLQRGWLERAKETAAGLAALMPEQPPAPMGSFLETWASWCEVQARLDIATGRSDRAAERLDELKHTFARAGMKYLEARTSLLRALALEQANAHEAASAALEDALRYAQSNGMISSFVDEGEPSLRLLTRWTRDTPDRASIQRAFVDLTCSPRLVR

InterPro domains:
  IPR011990 Tetratricopeptide-like helical domain superfamily [G3DSA:1.25.40.10] (1-149)
  IPR011990 Tetratricopeptide-like helical domain superfamily [SSF48452] (46-132)
  IPR041617 MalT-like TPR region [PF17874] (2-133)

pLDDT: mean 86.45, std 11.36, range [40.97, 98.25]

Foldseek 3Di:
DLVCLVVVVLVVLVVVLVVCVVVADPDQDPPNDPVNVVNLVNLLSVLVNCLSVLNLVVSLVSLVVVLVVCVVVVNLLSNLLSLQSSLLSCVSVVVLVSSLVSPLSNLVCCQVPVPLVSLLSNPPSSLVSLVVSCVVCVDDDPRDPVSSCVSNDPVSND

Radius of gyration: 15.38 Å; chains: 1; bounding box: 38×30×44 Å

Secondary structure (DSSP, 8-state):
-HHHHHTT-HHHHHHHHHHHHTTS-SS--SS-STHHHHHHHHHHHHHHHHHHTT-HHHHHHHHHHHHHHHHHTT-HHHHHHHHHHHHHHHHHTT-HHHHHHHHHHHHHHHHHHT--HHHHHH-HHHHHHHHHHHHH-SS-SS--HHHHHHHT-TTT--